Protein AF-A0A437LJV9-F1 (afdb_monomer_lite)

Foldseek 3Di:
DFQAQDFDPPDDPCHRVNHQDAQLLFVLQSLCCRQVVDHDPDPVLSCQFAVPSQVLLLVQQVQWDWAFDDPDDFQFADARWKKFWADPSGGPHIWGRNHRFKIKTACCDFQFQDHDDHSGIDMDTRRRGADPHGQWTTRPNDTTGMTIGDSVSSSVSSVVNTDDDDD

Radius of gyration: 14.83 Å; chains: 1; bounding box: 34×28×41 Å

Secondary structure (DSSP, 8-state):
-----PPPTT---SSBTTB---HHHHHHHHHHHHHHSS--SSHHHHHHH-S-HHHHHHHHGGGSEEP---SSS---PPTTPEEEEEETTEEEEEEEESSSSEEEEE--TTSBSS---TTSEEEEEGGGB-EEETTEEESSS-EEEEEEE-HHHHHHHHHHHS-----

pLDDT: mean 82.9, std 14.93, range [39.06, 97.81]

Sequence (167 aa):
MTLTCAALPGAVGQRWNQIPTTCHMATCYRLYEAEFGTPLTTMNAYLDAFPNPTGVIASMIPHGQRLTRPGHGAAQLRPHSVLIFVRNEQALHSCIAINATTIGGYNQTGWFTSAGVDHGYSTHQTADIDWTGPHSVDGNGYAAELYQVDEMVARAAARASGQRVPT

Structure (mmCIF, N/CA/C/O backbone):
data_AF-A0A437LJV9-F1
#
_entry.id   AF-A0A437LJV9-F1
#
loop_
_atom_site.group_PDB
_atom_site.id
_atom_site.type_symbol
_atom_site.label_atom_id
_atom_site.label_alt_id
_atom_site.label_comp_id
_atom_site.label_asym_id
_atom_site.label_entity_id
_atom_site.label_seq_id
_atom_site.pdbx_PDB_ins_code
_atom_site.Cartn_x
_atom_site.Cartn_y
_atom_site.Cartn_z
_atom_site.occupancy
_atom_site.B_iso_or_equiv
_atom_site.auth_seq_id
_atom_site.auth_comp_id
_atom_site.auth_asym_id
_atom_site.auth_atom_id
_atom_site.pdbx_PDB_model_num
ATOM 1 N N . MET A 1 1 ? -2.283 -7.685 17.397 1.00 61.72 1 MET A N 1
ATOM 2 C CA . MET A 1 1 ? -3.044 -8.432 16.375 1.00 61.72 1 MET A CA 1
ATOM 3 C C . MET A 1 1 ? -2.266 -8.322 15.069 1.00 61.72 1 MET A C 1
ATOM 5 O O . MET A 1 1 ? -1.509 -7.369 14.938 1.00 61.72 1 MET A O 1
ATOM 9 N N . THR A 1 2 ? -2.351 -9.298 14.168 1.00 64.56 2 THR A N 1
ATOM 10 C CA . THR A 1 2 ? -1.679 -9.229 12.858 1.00 64.56 2 THR A CA 1
ATOM 11 C C . THR A 1 2 ? -2.484 -8.351 11.901 1.00 64.56 2 THR A C 1
ATOM 13 O O . THR A 1 2 ? -3.716 -8.396 11.954 1.00 64.56 2 THR A O 1
ATOM 16 N N . LEU A 1 3 ? -1.831 -7.575 11.030 1.00 61.78 3 LEU A N 1
ATOM 17 C CA . LEU A 1 3 ? -2.522 -6.845 9.959 1.00 61.78 3 LEU A CA 1
ATOM 18 C C . LEU A 1 3 ? -3.271 -7.825 9.053 1.00 61.78 3 LEU A C 1
ATOM 20 O O . LEU A 1 3 ? -2.678 -8.537 8.250 1.00 61.78 3 LEU A O 1
ATOM 24 N N . THR A 1 4 ? -4.597 -7.842 9.157 1.00 60.94 4 THR A N 1
ATOM 25 C CA . THR A 1 4 ? -5.443 -8.587 8.224 1.00 60.94 4 THR A CA 1
ATOM 26 C C . THR A 1 4 ? -5.969 -7.646 7.156 1.00 60.94 4 THR A C 1
ATOM 28 O O . THR A 1 4 ? -6.280 -6.483 7.410 1.00 60.94 4 THR A O 1
ATOM 31 N N . CYS A 1 5 ? -6.079 -8.158 5.937 1.00 60.66 5 CYS A N 1
ATOM 32 C CA . CYS A 1 5 ? -6.574 -7.392 4.807 1.00 60.66 5 CYS A CA 1
ATOM 33 C C . CYS A 1 5 ? -7.924 -7.942 4.346 1.00 60.66 5 CYS A C 1
ATOM 35 O O . CYS A 1 5 ? -8.099 -8.256 3.179 1.00 60.66 5 CYS A O 1
ATOM 37 N N . ALA A 1 6 ? -8.878 -8.121 5.260 1.00 61.34 6 ALA A N 1
ATOM 38 C CA . ALA A 1 6 ? -10.255 -8.395 4.857 1.00 61.34 6 ALA A CA 1
ATOM 39 C C . ALA A 1 6 ? -10.871 -7.148 4.187 1.00 61.34 6 ALA A C 1
ATOM 41 O O . ALA A 1 6 ? -10.328 -6.044 4.291 1.00 61.34 6 ALA A O 1
ATOM 42 N N . ALA A 1 7 ? -12.036 -7.275 3.553 1.00 61.41 7 ALA A N 1
ATOM 43 C CA . ALA A 1 7 ? -12.889 -6.102 3.374 1.00 61.41 7 ALA A CA 1
ATOM 44 C C . ALA A 1 7 ? -13.265 -5.573 4.771 1.00 61.41 7 ALA A C 1
ATOM 46 O O . ALA A 1 7 ? -13.514 -6.363 5.683 1.00 61.41 7 ALA A O 1
ATOM 47 N N . LEU A 1 8 ? -13.238 -4.259 4.985 1.00 60.25 8 LEU A N 1
ATOM 48 C CA . LEU A 1 8 ? -13.681 -3.681 6.256 1.00 60.25 8 LEU A CA 1
ATOM 49 C C . LEU A 1 8 ? -15.212 -3.932 6.386 1.00 60.25 8 LEU A C 1
ATOM 51 O O . LEU A 1 8 ? -15.975 -3.510 5.512 1.00 60.25 8 LEU A O 1
ATOM 55 N N . PRO A 1 9 ? -15.698 -4.696 7.394 1.00 42.72 9 PRO A N 1
ATOM 56 C CA . PRO A 1 9 ? -17.118 -5.031 7.510 1.00 42.72 9 PRO A CA 1
ATOM 57 C C . PRO A 1 9 ? -17.917 -3.794 7.897 1.00 42.72 9 PRO A C 1
ATOM 59 O O . PRO A 1 9 ? -17.643 -3.171 8.918 1.00 42.72 9 PRO A O 1
ATOM 62 N N . GLY A 1 10 ? -18.906 -3.432 7.081 1.00 47.50 10 GLY A N 1
ATOM 63 C CA . GLY A 1 10 ? -19.758 -2.285 7.368 1.00 47.50 10 GLY A CA 1
ATOM 64 C C . GLY A 1 10 ? -19.014 -0.952 7.445 1.00 47.50 10 GLY A C 1
ATOM 65 O O . GLY A 1 10 ? -19.565 -0.063 8.053 1.00 47.50 10 GLY A O 1
ATOM 66 N N . ALA A 1 11 ? -17.822 -0.807 6.859 1.00 41.44 11 ALA A N 1
ATOM 67 C CA . ALA A 1 11 ? -17.062 0.431 6.658 1.00 41.44 11 ALA A CA 1
ATOM 68 C C . ALA A 1 11 ? -16.276 0.178 5.376 1.00 41.44 11 ALA A C 1
ATOM 70 O O . ALA A 1 11 ? -15.498 -0.742 5.305 1.00 41.44 11 ALA A O 1
ATOM 71 N N . VAL A 1 12 ? -16.481 0.779 4.228 1.00 47.50 12 VAL A N 1
ATOM 72 C CA . VAL A 1 12 ? -16.595 2.168 3.849 1.00 47.50 12 VAL A CA 1
ATOM 73 C C . VAL A 1 12 ? -17.262 1.991 2.479 1.00 47.50 12 VAL A C 1
ATOM 75 O O . VAL A 1 12 ? -16.726 1.237 1.660 1.00 47.50 12 VAL A O 1
ATOM 78 N N . GLY A 1 13 ? -18.458 2.534 2.224 1.00 44.81 13 GLY A N 1
ATOM 79 C CA . GLY A 1 13 ? -19.014 2.457 0.864 1.00 44.81 13 GLY A CA 1
ATOM 80 C C . GLY A 1 13 ? -18.019 3.062 -0.140 1.00 44.81 13 GLY A C 1
ATOM 81 O O . GLY A 1 13 ? -17.051 3.703 0.280 1.00 44.81 13 GLY A O 1
ATOM 82 N N . GLN A 1 14 ? -18.278 2.977 -1.456 1.00 44.09 14 GLN A N 1
ATOM 83 C CA . GLN A 1 14 ? -17.569 3.823 -2.451 1.00 44.09 14 GLN A CA 1
ATOM 84 C C . GLN A 1 14 ? -17.427 5.279 -1.966 1.00 44.09 14 GLN A C 1
ATOM 86 O O . GLN A 1 14 ? -16.494 5.996 -2.316 1.00 44.09 14 GLN A O 1
ATOM 91 N N . ARG A 1 15 ? -18.367 5.685 -1.103 1.00 45.22 15 ARG A N 1
ATOM 92 C CA . ARG A 1 15 ? -18.265 6.793 -0.168 1.00 45.22 15 ARG A CA 1
ATOM 93 C C . ARG A 1 15 ? -18.668 6.335 1.236 1.00 45.22 15 ARG A C 1
ATOM 95 O O . ARG A 1 15 ? -19.632 5.583 1.381 1.00 45.22 15 ARG A O 1
ATOM 102 N N . TRP A 1 16 ? -18.027 6.857 2.276 1.00 41.53 16 TRP A N 1
ATOM 103 C CA . TRP A 1 16 ? -18.530 6.771 3.652 1.00 41.53 16 TRP A CA 1
ATOM 104 C C . TRP A 1 16 ? -18.666 8.177 4.203 1.00 41.53 16 TRP A C 1
ATOM 106 O O . TRP A 1 16 ? -17.699 8.930 4.246 1.00 41.53 16 TRP A O 1
ATOM 116 N N . ASN A 1 17 ? -19.902 8.552 4.532 1.00 39.09 17 ASN A N 1
ATOM 117 C CA . ASN A 1 17 ? -20.309 9.945 4.727 1.00 39.09 17 ASN A CA 1
ATOM 118 C C . ASN A 1 17 ? -20.046 10.849 3.499 1.00 39.09 17 ASN A C 1
ATOM 120 O O . ASN A 1 17 ? -19.580 11.971 3.636 1.00 39.09 17 ASN A O 1
ATOM 124 N N . GLN A 1 18 ? -20.311 10.351 2.282 1.00 39.06 18 GLN A N 1
ATOM 125 C CA . GLN A 1 18 ? -20.070 11.062 1.008 1.00 39.06 18 GLN A CA 1
ATOM 126 C C . GLN A 1 18 ? -18.591 11.368 0.677 1.00 39.06 18 GLN A C 1
ATOM 128 O O . GLN A 1 18 ? -18.324 11.946 -0.375 1.00 39.06 18 GLN A O 1
ATOM 133 N N . ILE A 1 19 ? -17.635 10.917 1.498 1.00 42.22 19 ILE A N 1
ATOM 134 C CA . ILE A 1 19 ? -16.196 11.094 1.271 1.00 42.22 19 ILE A CA 1
ATOM 135 C C . ILE A 1 19 ? -15.616 9.791 0.689 1.00 42.22 19 ILE A C 1
ATOM 137 O O . ILE A 1 19 ? -15.833 8.723 1.274 1.00 42.22 19 ILE A O 1
ATOM 141 N N . PRO A 1 20 ? -14.912 9.835 -0.459 1.00 54.22 20 PRO A N 1
ATOM 142 C CA . PRO A 1 20 ? -14.211 8.674 -1.000 1.00 54.22 20 PRO A CA 1
ATOM 143 C C . PRO A 1 20 ? -13.126 8.193 -0.033 1.00 54.22 20 PRO A C 1
ATOM 145 O O . PRO A 1 20 ? -12.326 8.991 0.459 1.00 54.22 20 PRO A O 1
ATOM 148 N N . THR A 1 21 ? -13.068 6.890 0.237 1.00 60.03 21 THR A N 1
ATOM 149 C CA . THR A 1 21 ? -12.011 6.341 1.099 1.00 60.03 21 THR A CA 1
ATOM 150 C C . THR A 1 21 ? -10.703 6.345 0.341 1.00 60.03 21 THR A C 1
ATOM 152 O O . THR A 1 21 ? -10.541 5.617 -0.640 1.00 60.03 21 THR A O 1
ATOM 155 N N . THR A 1 22 ? -9.759 7.159 0.795 1.00 76.25 22 THR A N 1
ATOM 156 C CA . THR A 1 22 ? -8.420 7.177 0.216 1.00 76.25 22 THR A CA 1
ATOM 157 C C . THR A 1 22 ? -7.629 5.955 0.687 1.00 76.25 22 THR A C 1
ATOM 159 O O . THR A 1 22 ? -7.814 5.440 1.794 1.00 76.25 22 THR A O 1
ATOM 162 N N . CYS A 1 23 ? -6.730 5.474 -0.165 1.00 88.06 23 CYS A N 1
ATOM 163 C CA . CYS A 1 23 ? -5.872 4.318 0.093 1.00 88.06 23 CYS A CA 1
ATOM 164 C C . CYS A 1 23 ? -5.051 4.444 1.392 1.00 88.06 23 CYS A C 1
ATOM 166 O O . CYS A 1 23 ? -4.952 3.487 2.166 1.00 88.06 23 CYS A O 1
ATOM 168 N N . HIS A 1 24 ? -4.543 5.643 1.689 1.00 89.12 24 HIS A N 1
ATOM 169 C CA . HIS A 1 24 ? -3.808 5.938 2.921 1.00 89.12 24 HIS A CA 1
ATOM 170 C C . HIS A 1 24 ? -4.677 5.820 4.167 1.00 89.12 24 HIS A C 1
ATOM 172 O O . HIS A 1 24 ? -4.243 5.234 5.159 1.00 89.12 24 HIS A O 1
ATOM 178 N N . MET A 1 25 ? -5.917 6.310 4.105 1.00 85.62 25 MET A N 1
ATOM 179 C CA . MET A 1 25 ? -6.843 6.219 5.229 1.00 85.62 25 MET A CA 1
ATOM 180 C C . MET A 1 25 ? -7.185 4.761 5.546 1.00 85.62 25 MET A C 1
ATOM 182 O O . MET A 1 25 ? -7.030 4.322 6.684 1.00 85.62 25 MET A O 1
ATOM 186 N N . ALA A 1 26 ? -7.533 3.976 4.521 1.00 85.38 26 ALA A N 1
ATOM 187 C CA . ALA A 1 26 ? -7.796 2.546 4.679 1.00 85.38 26 ALA A CA 1
ATOM 188 C C . ALA A 1 26 ? -6.584 1.786 5.252 1.00 85.38 26 ALA A C 1
ATOM 190 O O . ALA A 1 26 ? -6.743 0.885 6.075 1.00 85.38 26 ALA A O 1
ATOM 191 N N . THR A 1 27 ? -5.368 2.168 4.852 1.00 90.50 27 THR A N 1
ATOM 192 C CA . THR A 1 27 ? -4.129 1.587 5.390 1.00 90.50 27 THR A CA 1
ATOM 193 C C . THR A 1 27 ? -3.952 1.935 6.874 1.00 90.50 27 THR A C 1
ATOM 195 O O . THR A 1 27 ? -3.687 1.047 7.684 1.00 90.50 27 THR A O 1
ATOM 198 N N . CYS A 1 28 ? -4.166 3.198 7.261 1.00 89.19 28 CYS A N 1
ATOM 199 C CA . CYS A 1 28 ? -4.070 3.643 8.657 1.00 89.19 28 CYS A CA 1
ATOM 200 C C . CYS A 1 28 ? -5.082 2.937 9.572 1.00 89.19 28 CYS A C 1
ATOM 202 O O . CYS A 1 28 ? -4.750 2.621 10.712 1.00 89.19 28 CYS A O 1
ATOM 204 N N . TYR A 1 29 ? -6.281 2.611 9.078 1.00 85.31 29 TYR A N 1
ATOM 205 C CA . TYR A 1 29 ? -7.290 1.877 9.861 1.00 85.31 29 TYR A CA 1
ATOM 206 C C . TYR A 1 29 ? -6.806 0.497 10.244 1.00 85.31 29 TYR A C 1
ATOM 208 O O . TYR A 1 29 ? -6.881 0.098 11.403 1.00 85.31 29 TYR A O 1
ATOM 216 N N . ARG A 1 30 ? -6.257 -0.223 9.267 1.00 85.38 30 ARG A N 1
ATOM 217 C CA . ARG A 1 30 ? -5.705 -1.553 9.503 1.00 85.38 30 ARG A CA 1
ATOM 218 C C . ARG A 1 30 ? -4.547 -1.499 10.486 1.00 85.38 30 ARG A C 1
ATOM 220 O O . ARG A 1 30 ? -4.482 -2.340 11.378 1.00 85.38 30 ARG A O 1
ATOM 227 N N . LEU A 1 31 ? -3.690 -0.484 10.376 1.00 89.25 31 LEU A N 1
ATOM 228 C CA . LEU A 1 31 ? -2.612 -0.256 11.337 1.00 89.25 31 LEU A CA 1
ATOM 229 C C . LEU A 1 31 ? -3.147 -0.001 12.746 1.00 89.25 31 LEU A C 1
ATOM 231 O O . LEU A 1 31 ? -2.632 -0.596 13.688 1.00 89.25 31 LEU A O 1
ATOM 235 N N . TYR A 1 32 ? -4.204 0.799 12.893 1.00 86.62 32 TYR A N 1
ATOM 236 C CA . TYR A 1 32 ? -4.862 1.026 14.179 1.00 86.62 32 TYR A CA 1
ATOM 237 C C . TYR A 1 32 ? -5.433 -0.260 14.776 1.00 86.62 32 TYR A C 1
ATOM 239 O O . TYR A 1 32 ? -5.137 -0.594 15.918 1.00 86.62 32 TYR A O 1
ATOM 247 N N . GLU A 1 33 ? -6.229 -1.003 14.008 1.00 84.75 33 GLU A N 1
ATOM 248 C CA . GLU A 1 33 ? -6.858 -2.246 14.464 1.00 84.75 33 GLU A CA 1
ATOM 249 C C . GLU A 1 33 ? -5.809 -3.290 14.867 1.00 84.75 33 GLU A C 1
ATOM 251 O O . GLU A 1 33 ? -5.925 -3.921 15.919 1.00 84.75 33 GLU A O 1
ATOM 256 N N . ALA A 1 34 ? -4.744 -3.436 14.071 1.00 85.12 34 ALA A N 1
ATOM 257 C CA . ALA A 1 34 ? -3.640 -4.343 14.375 1.00 85.12 34 ALA A CA 1
ATOM 258 C C . ALA A 1 34 ? -2.899 -3.947 15.664 1.00 85.12 34 ALA A C 1
ATOM 260 O O . ALA A 1 34 ? -2.496 -4.813 16.456 1.00 85.12 34 ALA A O 1
ATOM 261 N N . GLU A 1 35 ? -2.738 -2.638 15.868 1.00 85.06 35 GLU A N 1
ATOM 262 C CA . GLU A 1 35 ? -2.003 -2.048 16.976 1.00 85.06 35 GLU A CA 1
ATOM 263 C C . GLU A 1 35 ? -2.771 -2.072 18.297 1.00 85.06 35 GLU A C 1
ATOM 265 O O . GLU A 1 35 ? -2.238 -2.530 19.307 1.00 85.06 35 GLU A O 1
ATOM 270 N N . PHE A 1 36 ? -4.023 -1.624 18.285 1.00 81.56 36 PHE A N 1
ATOM 271 C CA . PHE A 1 36 ? -4.828 -1.427 19.488 1.00 81.56 36 PHE A CA 1
ATOM 272 C C . PHE A 1 36 ? -5.823 -2.561 19.749 1.00 81.56 36 PHE A C 1
ATOM 274 O O . PHE A 1 36 ? -6.389 -2.623 20.837 1.00 81.56 36 PHE A O 1
ATOM 281 N N . GLY A 1 37 ? -6.027 -3.471 18.791 1.00 78.75 37 GLY A N 1
ATOM 282 C CA . GLY A 1 37 ? -6.876 -4.656 18.950 1.00 78.75 37 GLY A CA 1
ATOM 283 C C . GLY A 1 37 ? -8.379 -4.372 19.018 1.00 78.75 37 GLY A C 1
ATOM 284 O O . GLY A 1 37 ? -9.155 -5.312 19.176 1.00 78.75 37 GLY A O 1
ATOM 285 N N . THR A 1 38 ? -8.789 -3.110 18.874 1.00 73.62 38 THR A N 1
ATOM 286 C CA . THR A 1 38 ? -10.190 -2.686 18.912 1.00 73.62 38 THR A CA 1
ATOM 287 C C . THR A 1 38 ? -10.498 -1.853 17.671 1.00 73.62 38 THR A C 1
ATOM 289 O O . THR A 1 38 ? -9.887 -0.794 17.500 1.00 73.62 38 THR A O 1
ATOM 292 N N . PRO A 1 39 ? -11.434 -2.287 16.809 1.00 75.69 39 PRO A N 1
ATOM 293 C CA . PRO A 1 39 ? -11.899 -1.457 15.709 1.00 75.69 39 PRO A CA 1
ATOM 294 C C . PRO A 1 39 ? -12.653 -0.244 16.247 1.00 75.69 39 PRO A C 1
ATOM 296 O O . PRO A 1 39 ? -13.475 -0.363 17.159 1.00 75.69 39 PRO A O 1
ATOM 299 N N . LEU A 1 40 ? -12.390 0.929 15.672 1.00 71.88 40 LEU A N 1
ATOM 300 C CA . LEU A 1 40 ? -13.223 2.098 15.927 1.00 71.88 40 LEU A CA 1
ATOM 301 C C . LEU A 1 40 ? -14.526 1.959 15.143 1.00 71.88 40 LEU A C 1
ATOM 303 O O . LEU A 1 40 ? -14.561 1.474 14.014 1.00 71.88 40 LEU A O 1
ATOM 307 N N . THR A 1 41 ? -15.620 2.389 15.758 1.00 70.31 41 THR A N 1
ATOM 308 C CA . THR A 1 41 ? -16.971 2.181 15.226 1.00 70.31 41 THR A CA 1
ATOM 309 C C . THR A 1 41 ? -17.403 3.266 14.240 1.00 70.31 41 THR A C 1
ATOM 311 O O . THR A 1 41 ? -18.436 3.122 13.588 1.00 70.31 41 THR A O 1
ATOM 314 N N . THR A 1 42 ? -16.633 4.356 14.103 1.00 69.56 42 THR A N 1
ATOM 315 C CA . THR A 1 42 ? -16.951 5.474 13.201 1.00 69.56 42 THR A CA 1
ATOM 316 C C . THR A 1 42 ? -15.717 6.011 12.467 1.00 69.56 42 THR A C 1
ATOM 318 O O . THR A 1 42 ? -14.601 5.982 12.980 1.00 69.56 42 THR A O 1
ATOM 321 N N . MET A 1 43 ? -15.933 6.563 11.267 1.00 69.31 43 MET A N 1
ATOM 322 C CA . MET A 1 43 ? -14.908 7.273 10.477 1.00 69.31 43 MET A CA 1
ATOM 323 C C . MET A 1 43 ? -14.363 8.495 11.214 1.00 69.31 43 MET A C 1
ATOM 325 O O . MET A 1 43 ? -13.168 8.740 11.135 1.00 69.31 43 MET A O 1
ATOM 329 N N . ASN A 1 44 ? -15.206 9.231 11.948 1.00 72.38 44 ASN A N 1
ATOM 330 C CA . ASN A 1 44 ? -14.747 10.379 12.731 1.00 72.38 44 ASN A CA 1
ATOM 331 C C . ASN A 1 44 ? -13.762 9.938 13.808 1.00 72.38 44 ASN A C 1
ATOM 333 O O . ASN A 1 44 ? -12.693 10.512 13.888 1.00 72.38 44 ASN A O 1
ATOM 337 N N . ALA A 1 45 ? -14.042 8.846 14.523 1.00 78.19 45 ALA A N 1
ATOM 338 C CA . ALA A 1 45 ? -13.091 8.314 15.495 1.00 78.19 45 ALA A CA 1
ATOM 339 C C . ALA A 1 45 ? -11.753 7.932 14.836 1.00 78.19 45 ALA A C 1
ATOM 341 O O . ALA A 1 45 ? -10.689 8.180 15.395 1.00 78.19 45 ALA A O 1
ATOM 342 N N . TYR A 1 46 ? -11.777 7.379 13.622 1.00 77.44 46 TYR A N 1
ATOM 343 C CA . TYR A 1 46 ? -10.538 7.118 12.899 1.00 77.44 46 TYR A CA 1
ATOM 344 C C . TYR A 1 46 ? -9.847 8.377 12.341 1.00 77.44 46 TYR A C 1
ATOM 346 O O . TYR A 1 46 ? -8.621 8.396 12.266 1.00 77.44 46 TYR A O 1
ATOM 354 N N . LEU A 1 47 ? -10.591 9.409 11.937 1.00 76.81 47 LEU A N 1
ATOM 355 C CA . LEU A 1 47 ? -10.049 10.722 11.559 1.00 76.81 47 LEU A CA 1
ATOM 356 C C . LEU A 1 47 ? -9.445 11.439 12.767 1.00 76.81 47 LEU A C 1
ATOM 358 O O . LEU A 1 47 ? -8.407 12.073 12.632 1.00 76.81 47 LEU A O 1
ATOM 362 N N . ASP A 1 48 ? -10.044 11.291 13.944 1.00 80.25 48 ASP A N 1
ATOM 363 C CA . ASP A 1 48 ? -9.514 11.810 15.201 1.00 80.25 48 ASP A CA 1
ATOM 364 C C . ASP A 1 48 ? -8.226 11.064 15.581 1.00 80.25 48 ASP A C 1
ATOM 366 O O . ASP A 1 48 ? -7.247 11.676 16.007 1.00 80.25 48 ASP A O 1
ATOM 370 N N . ALA A 1 49 ? -8.188 9.745 15.355 1.00 81.75 49 ALA A N 1
ATOM 371 C CA . ALA A 1 49 ? -6.980 8.948 15.531 1.00 81.75 49 ALA A CA 1
ATOM 372 C C . ALA A 1 49 ? -5.883 9.330 14.522 1.00 81.75 49 ALA A C 1
ATOM 374 O O . ALA A 1 49 ? -4.723 9.422 14.912 1.00 81.75 49 ALA A O 1
ATOM 375 N N . PHE A 1 50 ? -6.230 9.570 13.250 1.00 83.06 50 PHE A N 1
ATOM 376 C CA . PHE A 1 50 ? -5.302 9.935 12.172 1.00 83.06 50 PHE A CA 1
ATOM 377 C C . PHE A 1 50 ? -5.805 11.142 11.373 1.00 83.06 50 PHE A C 1
ATOM 379 O O . PHE A 1 50 ? -6.311 10.983 10.258 1.00 83.06 50 PHE A O 1
ATOM 386 N N . PRO A 1 51 ? -5.595 12.369 11.876 1.00 79.00 51 PRO A N 1
ATOM 387 C CA . PRO A 1 51 ? -6.031 13.577 11.176 1.00 79.00 51 PRO A CA 1
ATOM 388 C C . PRO A 1 51 ? -5.223 13.839 9.898 1.00 79.00 51 PRO A C 1
ATOM 390 O O . PRO A 1 51 ? -5.663 14.582 9.023 1.00 79.00 51 PRO A O 1
ATOM 393 N N . ASN A 1 52 ? -4.043 13.218 9.765 1.00 84.00 52 ASN A N 1
ATOM 394 C CA . ASN A 1 52 ? -3.194 13.307 8.579 1.00 84.00 52 ASN A CA 1
ATOM 395 C C . ASN A 1 52 ? -2.696 11.918 8.118 1.00 84.00 52 ASN A C 1
ATOM 397 O O . ASN A 1 52 ? -1.523 11.587 8.321 1.00 84.00 52 ASN A O 1
ATOM 401 N N . PRO A 1 53 ? -3.549 11.100 7.471 1.00 85.62 53 PRO A N 1
ATOM 402 C CA . PRO A 1 53 ? -3.169 9.766 6.999 1.00 85.62 53 PRO A CA 1
ATOM 403 C C . PRO A 1 53 ? -2.015 9.802 5.992 1.00 85.62 53 PRO A C 1
ATOM 405 O O . PRO A 1 53 ? -1.134 8.949 6.024 1.00 85.62 53 PRO A O 1
ATOM 408 N N . THR A 1 54 ? -1.974 10.815 5.122 1.00 87.56 54 THR A N 1
ATOM 409 C CA . THR A 1 54 ? -0.885 10.991 4.152 1.00 87.56 54 THR A CA 1
ATOM 410 C C . THR A 1 54 ? 0.452 11.218 4.849 1.00 87.56 54 THR A C 1
ATOM 412 O O . THR A 1 54 ? 1.439 10.588 4.485 1.00 87.56 54 THR A O 1
ATOM 415 N N . GLY A 1 55 ? 0.493 12.066 5.882 1.00 86.69 55 GLY A N 1
ATOM 416 C CA . GLY A 1 55 ? 1.701 12.288 6.681 1.00 86.69 55 GLY A CA 1
ATOM 417 C C . GLY A 1 55 ? 2.168 11.028 7.411 1.00 86.69 55 GLY A C 1
ATOM 418 O O . GLY A 1 55 ? 3.365 10.756 7.450 1.00 86.69 55 GLY A O 1
ATOM 419 N N . VAL A 1 56 ? 1.229 10.221 7.916 1.00 90.38 56 VAL A N 1
ATOM 420 C CA . VAL A 1 56 ? 1.527 8.931 8.559 1.00 90.38 56 VAL A CA 1
ATOM 421 C C . VAL A 1 56 ? 2.198 7.988 7.558 1.00 90.38 56 VAL A C 1
ATOM 423 O O . VAL A 1 56 ? 3.293 7.498 7.826 1.00 90.38 56 VAL A O 1
ATOM 426 N N . ILE A 1 57 ? 1.605 7.784 6.377 1.00 92.88 57 ILE A N 1
ATOM 427 C CA . ILE A 1 57 ? 2.192 6.932 5.330 1.00 92.88 57 ILE A CA 1
ATOM 428 C C . ILE A 1 57 ? 3.539 7.489 4.846 1.00 92.88 57 ILE A C 1
ATOM 430 O O . ILE A 1 57 ? 4.505 6.738 4.733 1.00 92.88 57 ILE A O 1
ATOM 434 N N . ALA A 1 58 ? 3.648 8.801 4.621 1.00 92.19 58 ALA A N 1
ATOM 435 C CA . ALA A 1 58 ? 4.895 9.430 4.190 1.00 92.19 58 ALA A CA 1
ATOM 436 C C . ALA A 1 58 ? 6.032 9.231 5.207 1.00 92.19 58 ALA A C 1
ATOM 438 O O . ALA A 1 58 ? 7.163 8.949 4.814 1.00 92.19 58 ALA A O 1
ATOM 439 N N . SER A 1 59 ? 5.735 9.285 6.512 1.00 92.38 59 SER A N 1
ATOM 440 C CA . SER A 1 59 ? 6.733 9.051 7.565 1.00 92.38 59 SER A CA 1
ATOM 441 C C . SER A 1 59 ? 7.317 7.633 7.565 1.00 92.38 59 SER A C 1
ATOM 443 O O . SER A 1 59 ? 8.386 7.412 8.126 1.00 92.38 59 SER A O 1
ATOM 445 N N . MET A 1 60 ? 6.656 6.669 6.913 1.00 94.75 60 MET A N 1
ATOM 446 C CA . MET A 1 60 ? 7.141 5.292 6.799 1.00 94.75 60 MET A CA 1
ATOM 447 C C . MET A 1 60 ? 8.157 5.104 5.665 1.00 94.75 60 MET A C 1
ATOM 449 O O . MET A 1 60 ? 8.933 4.150 5.713 1.00 94.75 60 MET A O 1
ATOM 453 N N . ILE A 1 61 ? 8.171 5.987 4.656 1.00 95.19 61 ILE A N 1
ATOM 454 C CA . ILE A 1 61 ? 9.012 5.846 3.453 1.00 95.19 61 ILE A CA 1
ATOM 455 C C . ILE A 1 61 ? 10.502 5.674 3.801 1.00 95.19 61 ILE A C 1
ATOM 457 O O . ILE A 1 61 ? 11.098 4.721 3.292 1.00 95.19 61 ILE A O 1
ATOM 461 N N . PRO A 1 62 ? 11.113 6.482 4.698 1.00 94.88 62 PRO A N 1
ATOM 462 C CA . PRO A 1 62 ? 12.530 6.332 5.052 1.00 94.88 62 PRO A CA 1
ATOM 463 C C . PRO A 1 62 ? 12.880 4.987 5.704 1.00 94.88 62 PRO A C 1
ATOM 465 O O . PRO A 1 62 ? 14.048 4.611 5.757 1.00 94.88 62 PRO A O 1
ATOM 468 N N . HIS A 1 63 ? 11.880 4.261 6.209 1.00 95.12 63 HIS A N 1
ATOM 469 C CA . HIS A 1 63 ? 12.040 2.956 6.846 1.00 95.12 63 HIS A CA 1
ATOM 470 C C . HIS A 1 63 ? 11.657 1.787 5.924 1.00 95.12 63 HIS A C 1
ATOM 472 O O . HIS A 1 63 ? 11.736 0.623 6.325 1.00 95.12 63 HIS A O 1
ATOM 478 N N . GLY A 1 64 ? 11.210 2.084 4.702 1.00 95.75 64 GLY A N 1
ATOM 479 C CA . GLY A 1 64 ? 10.826 1.095 3.710 1.00 95.75 64 GLY A CA 1
ATOM 480 C C . GLY A 1 64 ? 12.017 0.553 2.929 1.00 95.75 64 GLY A C 1
ATOM 481 O O . GLY A 1 64 ? 12.986 1.250 2.636 1.00 95.75 64 GLY A O 1
ATOM 482 N N . GLN A 1 65 ? 11.907 -0.702 2.513 1.00 96.69 65 GLN A N 1
ATOM 483 C CA . GLN A 1 65 ? 12.795 -1.283 1.518 1.00 96.69 65 GLN A CA 1
ATOM 484 C C . GLN A 1 65 ? 12.237 -0.993 0.124 1.00 96.69 65 GLN A C 1
ATOM 486 O O . GLN A 1 65 ? 11.139 -1.450 -0.198 1.00 96.69 65 GLN A O 1
ATOM 491 N N . ARG A 1 66 ? 12.997 -0.285 -0.721 1.00 96.88 66 ARG A N 1
ATOM 492 C CA . ARG A 1 66 ? 12.643 -0.135 -2.138 1.00 96.88 66 ARG A CA 1
ATOM 493 C C . ARG A 1 66 ? 12.670 -1.502 -2.820 1.00 96.88 66 ARG A C 1
ATOM 495 O O . ARG A 1 66 ? 13.667 -2.224 -2.747 1.00 96.88 66 ARG A O 1
ATOM 502 N N . LEU A 1 67 ? 11.575 -1.857 -3.477 1.00 96.31 67 LEU A N 1
ATOM 503 C CA . LEU A 1 67 ? 11.445 -3.101 -4.215 1.00 96.31 67 LEU A CA 1
ATOM 504 C C . LEU A 1 67 ? 12.081 -2.989 -5.599 1.00 96.31 67 LEU A C 1
ATOM 506 O O . LEU A 1 67 ? 12.229 -1.917 -6.185 1.00 96.31 67 LEU A O 1
ATOM 510 N N . THR A 1 68 ? 12.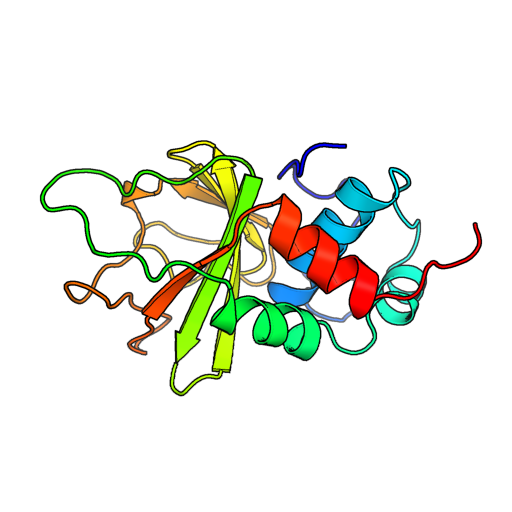488 -4.144 -6.108 1.00 95.19 68 THR A N 1
ATOM 511 C CA . THR A 1 68 ? 13.045 -4.299 -7.450 1.00 95.19 68 THR A CA 1
ATOM 512 C C . THR A 1 68 ? 12.163 -5.269 -8.208 1.00 95.19 68 THR A C 1
ATOM 514 O O . THR A 1 68 ? 11.728 -6.272 -7.635 1.00 95.19 68 THR A O 1
ATOM 517 N N . ARG A 1 69 ? 11.914 -4.983 -9.486 1.00 94.56 69 ARG A N 1
ATOM 518 C CA . ARG A 1 69 ? 11.209 -5.885 -10.387 1.00 94.56 69 ARG A CA 1
ATOM 519 C C . ARG A 1 69 ? 11.878 -7.264 -10.328 1.00 94.56 69 ARG A C 1
ATOM 521 O O . ARG A 1 69 ? 13.095 -7.349 -10.515 1.00 94.56 69 ARG A O 1
ATOM 528 N N . PRO A 1 70 ? 11.123 -8.344 -10.084 1.00 92.19 70 PRO A N 1
ATOM 529 C CA . PRO A 1 70 ? 11.691 -9.682 -10.111 1.00 92.19 70 PRO A CA 1
ATOM 530 C C . PRO A 1 70 ? 12.171 -10.012 -11.532 1.00 92.19 70 PRO A C 1
ATOM 532 O O . PRO A 1 70 ? 11.514 -9.664 -12.513 1.00 92.19 70 PRO A O 1
ATOM 535 N N . GLY A 1 71 ? 13.305 -10.710 -11.652 1.00 85.12 71 GLY A N 1
ATOM 536 C CA . GLY A 1 71 ? 13.816 -11.147 -12.958 1.00 85.12 71 GLY A CA 1
ATOM 537 C C . GLY A 1 71 ? 12.846 -12.082 -13.692 1.00 85.12 71 GLY A C 1
ATOM 538 O O . GLY A 1 71 ? 12.732 -12.019 -14.912 1.00 85.12 71 GLY A O 1
ATOM 539 N N . HIS A 1 72 ? 12.095 -12.893 -12.938 1.00 78.75 72 HIS A N 1
ATOM 540 C CA . HIS A 1 72 ? 11.008 -13.739 -13.427 1.00 78.75 72 HIS A CA 1
ATOM 541 C C . HIS A 1 72 ? 9.900 -13.850 -12.369 1.00 78.75 72 HIS A C 1
ATOM 543 O O . HIS A 1 72 ? 10.186 -13.894 -11.173 1.00 78.75 72 HIS A O 1
ATOM 549 N N . GLY A 1 73 ? 8.644 -13.963 -12.810 1.00 79.75 73 GLY A N 1
ATOM 550 C CA . GLY A 1 73 ? 7.504 -14.250 -11.936 1.00 79.75 73 GLY A CA 1
ATOM 551 C C . GLY A 1 73 ? 7.049 -13.066 -11.076 1.00 79.75 73 GLY A C 1
ATOM 552 O O . GLY A 1 73 ? 6.973 -11.934 -11.541 1.00 79.75 73 GLY A O 1
ATOM 553 N N . ALA A 1 74 ? 6.690 -13.364 -9.829 1.00 85.81 74 ALA A N 1
ATOM 554 C CA . ALA A 1 74 ? 6.021 -12.459 -8.902 1.00 85.81 74 ALA A CA 1
ATOM 555 C C . ALA A 1 74 ? 6.988 -11.843 -7.878 1.00 85.81 74 ALA A C 1
ATOM 557 O O . ALA A 1 74 ? 7.917 -12.511 -7.414 1.00 85.81 74 ALA A O 1
ATOM 558 N N . ALA A 1 75 ? 6.741 -10.593 -7.470 1.00 86.69 75 ALA A N 1
ATOM 559 C CA . ALA A 1 75 ? 7.453 -10.010 -6.335 1.00 86.69 75 ALA A CA 1
ATOM 560 C C . ALA A 1 75 ? 7.090 -10.783 -5.056 1.00 86.69 75 ALA A C 1
ATOM 562 O O . ALA A 1 75 ? 5.911 -11.021 -4.789 1.00 86.69 75 ALA A O 1
ATOM 563 N N . GLN A 1 76 ? 8.096 -11.186 -4.279 1.00 87.88 76 GLN A N 1
ATOM 564 C CA . GLN A 1 76 ? 7.893 -11.853 -2.994 1.00 87.88 76 GLN A CA 1
ATOM 565 C C . GLN A 1 76 ? 7.834 -10.802 -1.895 1.00 87.88 76 GLN A C 1
ATOM 567 O O . GLN A 1 76 ? 8.831 -10.142 -1.600 1.00 87.88 76 GLN A O 1
ATOM 572 N N . LEU A 1 77 ? 6.655 -10.642 -1.306 1.00 94.06 77 LEU A N 1
ATOM 573 C CA . LEU A 1 77 ? 6.428 -9.689 -0.230 1.00 94.06 77 LEU A CA 1
ATOM 574 C C . LEU A 1 77 ? 6.565 -10.367 1.131 1.00 94.06 77 LEU A C 1
ATOM 576 O O . LEU A 1 77 ? 6.360 -11.570 1.285 1.00 94.06 77 LEU A O 1
ATOM 580 N N . ARG A 1 78 ? 6.864 -9.576 2.160 1.00 94.88 78 ARG A N 1
ATOM 581 C CA . ARG A 1 78 ? 6.680 -10.028 3.546 1.00 94.88 78 ARG A CA 1
ATOM 582 C C . ARG A 1 78 ? 5.183 -9.928 3.846 1.00 94.88 78 ARG A C 1
ATOM 584 O O . ARG A 1 78 ? 4.625 -8.843 3.646 1.00 94.88 78 ARG A O 1
ATOM 591 N N . PRO A 1 79 ? 4.530 -11.007 4.306 1.00 93.62 79 PRO A N 1
ATOM 592 C CA . PRO A 1 79 ? 3.147 -10.938 4.754 1.00 93.62 79 PRO A CA 1
ATOM 593 C C . PRO A 1 79 ? 2.947 -9.788 5.737 1.00 93.62 79 PRO A C 1
ATOM 595 O O . PRO A 1 79 ? 3.834 -9.502 6.541 1.00 93.62 79 PRO A O 1
ATOM 598 N N . HIS A 1 80 ? 1.792 -9.138 5.647 1.00 92.44 80 HIS A N 1
ATOM 599 C CA . HIS A 1 80 ? 1.336 -8.069 6.536 1.00 92.44 80 HIS A CA 1
ATOM 600 C C . HIS A 1 80 ? 2.112 -6.750 6.425 1.00 92.44 80 HIS A C 1
ATOM 602 O O . HIS A 1 80 ? 1.806 -5.791 7.124 1.00 92.44 80 HIS A O 1
ATOM 608 N N . SER A 1 81 ? 3.084 -6.650 5.520 1.00 96.19 81 SER A N 1
ATOM 609 C CA . SER A 1 81 ? 3.794 -5.393 5.274 1.00 96.19 81 SER A CA 1
ATOM 610 C C . SER A 1 81 ? 2.919 -4.339 4.588 1.00 96.19 81 SER A C 1
ATOM 612 O O . SER A 1 81 ? 1.986 -4.662 3.849 1.00 96.19 81 SER A O 1
ATOM 614 N N . VAL A 1 82 ? 3.248 -3.065 4.809 1.00 97.19 82 VAL A N 1
ATOM 615 C CA . VAL A 1 82 ? 2.653 -1.941 4.075 1.00 97.19 82 VAL A CA 1
ATOM 616 C C . VAL A 1 82 ? 3.446 -1.710 2.796 1.00 97.19 82 VAL A C 1
ATOM 618 O O . VAL A 1 82 ? 4.674 -1.632 2.818 1.00 97.19 82 VAL A O 1
ATOM 621 N N . LEU A 1 83 ? 2.737 -1.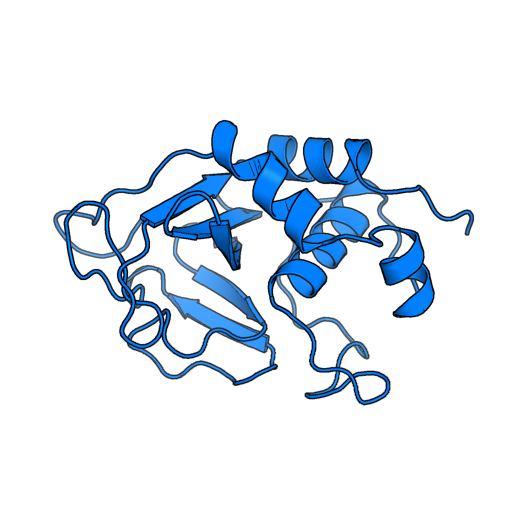577 1.683 1.00 97.44 83 LEU A N 1
ATOM 622 C CA . LEU A 1 83 ? 3.286 -1.147 0.408 1.00 97.44 83 LEU A CA 1
ATOM 623 C C . LEU A 1 83 ? 2.987 0.329 0.191 1.00 97.44 83 LEU A C 1
ATOM 625 O O . LEU A 1 83 ? 1.868 0.775 0.449 1.00 97.44 83 LEU A O 1
ATOM 629 N N . ILE A 1 84 ? 3.974 1.073 -0.302 1.00 97.06 84 ILE A N 1
ATOM 630 C CA . ILE A 1 84 ? 3.857 2.505 -0.581 1.00 97.06 84 ILE A CA 1
ATOM 631 C C . ILE A 1 84 ? 4.401 2.779 -1.977 1.00 97.06 84 ILE A C 1
ATOM 633 O O . ILE A 1 84 ? 5.544 2.444 -2.281 1.00 97.06 84 ILE A O 1
ATOM 637 N N . PHE A 1 85 ? 3.583 3.408 -2.811 1.00 95.62 85 PHE A N 1
ATOM 638 C CA . PHE A 1 85 ? 3.959 3.854 -4.146 1.00 95.62 85 PHE A CA 1
ATOM 639 C C . PHE A 1 85 ? 4.390 5.313 -4.045 1.00 95.62 85 PHE A C 1
ATOM 641 O O . PHE A 1 85 ? 3.611 6.154 -3.591 1.00 95.62 85 PHE A O 1
ATOM 648 N N . VAL A 1 86 ? 5.632 5.607 -4.415 1.00 95.44 86 VAL A N 1
ATOM 649 C CA . VAL A 1 86 ? 6.304 6.873 -4.116 1.00 95.44 86 VAL A CA 1
ATOM 650 C C . VAL A 1 86 ? 6.757 7.554 -5.398 1.00 95.44 86 VAL A C 1
ATOM 652 O O . VAL A 1 86 ? 7.367 6.931 -6.259 1.00 95.44 86 VAL A O 1
ATOM 655 N N . ARG A 1 87 ? 6.515 8.858 -5.520 1.00 92.94 87 ARG A N 1
ATOM 656 C CA . ARG A 1 87 ? 7.075 9.682 -6.597 1.00 92.94 87 ARG A CA 1
ATOM 657 C C . ARG A 1 87 ? 7.502 11.021 -6.030 1.00 92.94 87 ARG A C 1
ATOM 659 O O . ARG A 1 87 ? 6.707 11.668 -5.361 1.00 92.94 87 ARG A O 1
ATOM 666 N N . ASN A 1 88 ? 8.729 11.453 -6.324 1.00 90.00 88 ASN A N 1
ATOM 667 C CA . ASN A 1 88 ? 9.279 12.714 -5.812 1.00 90.00 88 ASN A CA 1
ATOM 668 C C . ASN A 1 88 ? 9.103 12.842 -4.287 1.00 90.00 88 ASN A C 1
ATOM 670 O O . ASN A 1 88 ? 8.612 13.858 -3.806 1.00 90.00 88 ASN A O 1
ATOM 674 N N . GLU A 1 89 ? 9.423 11.770 -3.551 1.00 87.12 89 GLU A N 1
ATOM 675 C CA . GLU A 1 89 ? 9.284 11.677 -2.085 1.00 87.12 89 GLU A CA 1
ATOM 676 C C . GLU A 1 89 ? 7.835 11.737 -1.556 1.00 87.12 89 GLU A C 1
ATOM 678 O O . GLU A 1 89 ? 7.609 11.697 -0.348 1.00 87.12 89 GLU A O 1
ATOM 683 N N . GLN A 1 90 ? 6.830 11.772 -2.436 1.00 90.38 90 GLN A N 1
ATOM 684 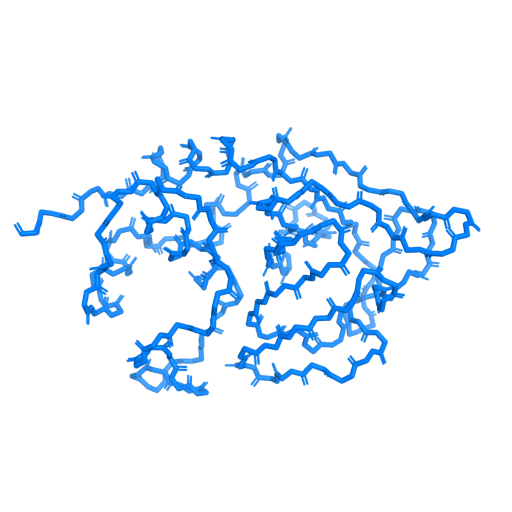C CA . GLN A 1 90 ? 5.417 11.781 -2.064 1.00 90.38 90 GLN A CA 1
ATOM 685 C C . GLN A 1 90 ? 4.815 10.381 -2.155 1.00 90.38 90 GLN A C 1
ATOM 687 O O . GLN A 1 90 ? 4.945 9.709 -3.179 1.00 90.38 90 GLN A O 1
ATOM 692 N N . ALA A 1 91 ? 4.106 9.962 -1.103 1.00 92.25 91 ALA A N 1
ATOM 693 C CA . ALA A 1 91 ? 3.255 8.779 -1.145 1.00 92.25 91 ALA A CA 1
ATOM 694 C C . ALA A 1 91 ? 2.043 9.059 -2.047 1.00 92.25 91 ALA A C 1
ATOM 696 O O . ALA A 1 91 ? 1.211 9.906 -1.732 1.00 92.25 91 ALA A O 1
ATOM 697 N N . LEU A 1 92 ? 1.963 8.362 -3.180 1.00 91.50 92 LEU A N 1
ATOM 698 C CA . LEU A 1 92 ? 0.844 8.446 -4.119 1.00 91.50 92 LEU A CA 1
ATOM 699 C C . LEU A 1 92 ? -0.236 7.405 -3.820 1.00 91.50 92 LEU A C 1
ATOM 701 O O . LEU A 1 92 ? -1.416 7.636 -4.074 1.00 91.50 92 LEU A O 1
ATOM 705 N N . HIS A 1 93 ? 0.170 6.243 -3.307 1.00 93.44 93 HIS A N 1
ATOM 706 C CA . HIS A 1 93 ? -0.738 5.151 -2.975 1.00 93.44 93 HIS A CA 1
ATOM 707 C C . HIS A 1 93 ? -0.175 4.269 -1.873 1.00 93.44 93 HIS A C 1
ATOM 709 O O . HIS A 1 93 ? 1.040 4.205 -1.676 1.00 93.44 93 HIS A O 1
ATOM 715 N N . SER A 1 94 ? -1.057 3.593 -1.142 1.00 94.25 94 SER A N 1
ATOM 716 C CA . SER A 1 94 ? -0.647 2.584 -0.173 1.00 94.25 94 SER A CA 1
ATOM 717 C C . SER A 1 94 ? -1.639 1.435 -0.073 1.00 94.25 94 SER A C 1
ATOM 719 O O . SER A 1 94 ? -2.847 1.599 -0.253 1.00 94.25 94 SER A O 1
ATOM 721 N N . CYS A 1 95 ? -1.117 0.258 0.237 1.00 94.44 95 CYS A N 1
ATOM 722 C CA . CYS A 1 95 ? -1.899 -0.952 0.450 1.00 94.44 95 CYS A CA 1
ATOM 723 C C . CYS A 1 95 ? -1.134 -1.932 1.343 1.00 94.44 95 CYS A C 1
ATOM 725 O O . CYS A 1 95 ? -0.071 -1.604 1.870 1.00 94.44 95 CYS A O 1
ATOM 727 N N . ILE A 1 96 ? -1.692 -3.121 1.564 1.00 94.62 96 ILE A N 1
ATOM 728 C CA . ILE A 1 96 ? -1.127 -4.122 2.471 1.00 94.62 96 ILE A CA 1
ATOM 729 C C . ILE A 1 96 ? -0.836 -5.401 1.693 1.00 94.62 96 ILE A C 1
ATOM 731 O O . ILE A 1 96 ? -1.682 -5.900 0.948 1.00 94.62 96 ILE A O 1
ATOM 735 N N . ALA A 1 97 ? 0.348 -5.967 1.907 1.00 95.00 97 ALA A N 1
ATOM 736 C CA . ALA A 1 97 ? 0.649 -7.335 1.520 1.00 95.00 97 ALA A CA 1
ATOM 737 C C . ALA A 1 97 ? -0.152 -8.282 2.424 1.00 95.00 97 ALA A C 1
ATOM 739 O O . ALA A 1 97 ? 0.143 -8.409 3.608 1.00 95.00 97 ALA A O 1
ATOM 740 N N . ILE A 1 98 ? -1.181 -8.946 1.901 1.00 91.69 98 ILE A N 1
ATOM 741 C CA . ILE A 1 98 ? -1.968 -9.923 2.674 1.00 91.69 98 ILE A CA 1
ATOM 742 C C . ILE A 1 98 ? -1.092 -11.129 3.011 1.00 91.69 98 ILE A C 1
ATOM 744 O O . ILE A 1 98 ? -1.102 -11.648 4.121 1.00 91.69 98 ILE A O 1
ATOM 748 N N . ASN A 1 99 ? -0.318 -11.569 2.025 1.00 92.00 99 ASN A N 1
ATOM 749 C CA . ASN A 1 99 ? 0.657 -12.640 2.130 1.00 92.00 99 ASN A CA 1
ATOM 750 C C . ASN A 1 99 ? 1.799 -12.359 1.135 1.00 92.00 99 ASN A C 1
ATOM 752 O O . ASN A 1 99 ? 1.911 -11.249 0.613 1.00 92.00 99 ASN A O 1
ATOM 756 N N . ALA A 1 100 ? 2.654 -13.347 0.871 1.00 93.00 100 ALA A N 1
ATOM 757 C CA . ALA A 1 100 ? 3.812 -13.164 0.001 1.00 93.00 100 ALA A CA 1
ATOM 758 C C . ALA A 1 100 ? 3.475 -12.859 -1.469 1.00 93.00 100 ALA A C 1
ATOM 760 O O . ALA A 1 100 ? 4.298 -12.265 -2.164 1.00 93.00 100 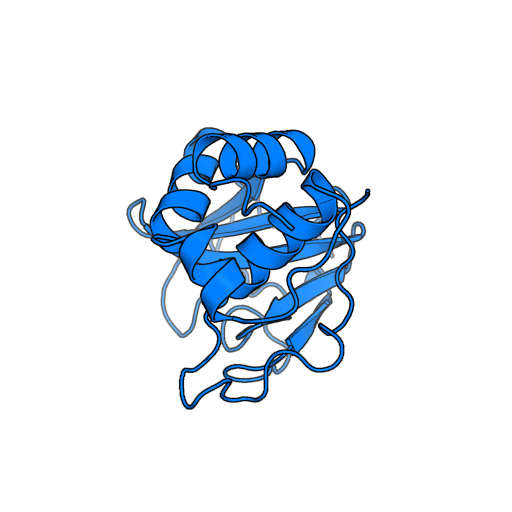ALA A O 1
ATOM 761 N N . THR A 1 101 ? 2.285 -13.243 -1.939 1.00 93.69 101 THR A N 1
ATOM 762 C CA . THR A 1 101 ? 1.879 -13.140 -3.348 1.00 93.69 101 THR A CA 1
ATOM 763 C C . THR A 1 101 ? 0.573 -12.387 -3.562 1.00 93.69 101 THR A C 1
ATOM 765 O O . THR A 1 101 ? 0.173 -12.185 -4.701 1.00 93.69 101 THR A O 1
ATOM 768 N N . THR A 1 102 ? -0.108 -11.953 -2.504 1.00 93.94 102 THR A N 1
ATOM 769 C CA . THR A 1 102 ? -1.395 -11.257 -2.590 1.00 93.94 102 THR A CA 1
ATOM 770 C C . THR A 1 102 ? -1.325 -9.910 -1.893 1.00 93.94 102 THR A C 1
ATOM 772 O O . THR A 1 102 ? -0.895 -9.805 -0.744 1.00 93.94 102 THR A O 1
ATOM 775 N N . ILE A 1 103 ? -1.809 -8.890 -2.588 1.00 94.81 103 ILE A N 1
ATOM 776 C CA . ILE A 1 103 ? -1.943 -7.512 -2.129 1.00 94.81 103 ILE A CA 1
ATOM 777 C C . ILE A 1 103 ? -3.429 -7.215 -1.974 1.00 94.81 103 ILE A C 1
ATOM 779 O O . ILE A 1 103 ? -4.239 -7.657 -2.786 1.00 94.81 103 ILE A O 1
ATOM 783 N N . GLY A 1 104 ? -3.793 -6.461 -0.945 1.00 92.00 104 GLY A N 1
ATOM 784 C CA . GLY A 1 104 ? -5.146 -5.951 -0.786 1.00 92.00 104 GLY A CA 1
ATOM 785 C C . GLY A 1 104 ? -5.147 -4.512 -0.308 1.00 92.00 104 GLY A C 1
ATOM 786 O O . GLY A 1 104 ? -4.264 -4.072 0.433 1.00 92.00 104 GLY A O 1
ATOM 787 N N . GLY A 1 105 ? -6.163 -3.776 -0.728 1.00 89.50 105 GLY A N 1
ATOM 788 C CA . GLY A 1 105 ? -6.343 -2.391 -0.334 1.00 89.50 105 GLY A CA 1
ATOM 789 C C . GLY A 1 105 ? -7.495 -1.739 -1.078 1.00 89.50 105 GLY A C 1
ATOM 790 O O . GLY A 1 105 ? -8.227 -2.384 -1.825 1.00 89.50 105 GLY A O 1
ATOM 791 N N . TYR A 1 106 ? -7.651 -0.437 -0.861 1.00 87.50 106 TYR A N 1
ATOM 792 C CA . TYR A 1 106 ? -8.676 0.375 -1.514 1.00 87.50 106 TYR A CA 1
ATOM 793 C C . TYR A 1 106 ? -8.071 1.175 -2.662 1.00 87.50 106 TYR A C 1
ATOM 795 O O . TYR A 1 106 ? -6.884 1.482 -2.601 1.00 87.50 106 TYR A O 1
ATOM 803 N N . ASN A 1 107 ? -8.870 1.531 -3.669 1.00 82.44 107 ASN A N 1
ATOM 804 C CA . ASN A 1 107 ? -8.462 2.391 -4.785 1.00 82.44 107 ASN A CA 1
ATOM 805 C C . ASN A 1 107 ? -7.253 1.854 -5.573 1.00 82.44 107 ASN A C 1
ATOM 807 O O . ASN A 1 107 ? -6.277 2.561 -5.811 1.00 82.44 107 ASN A O 1
ATOM 811 N N . GLN A 1 108 ? -7.280 0.568 -5.921 1.00 83.06 108 GLN A N 1
ATOM 812 C CA . GLN A 1 108 ? -6.151 -0.106 -6.576 1.00 83.06 108 GLN A CA 1
ATOM 813 C C . GLN A 1 108 ? -6.093 0.154 -8.099 1.00 83.06 108 GLN A C 1
ATOM 815 O O . GLN A 1 108 ? -5.308 -0.466 -8.808 1.00 83.06 108 GLN A O 1
ATOM 820 N N . THR A 1 109 ? -6.909 1.065 -8.635 1.00 85.81 109 THR A N 1
ATOM 821 C CA . THR A 1 109 ? -6.963 1.364 -10.073 1.00 85.81 109 THR A CA 1
ATOM 822 C C . THR A 1 109 ? -5.672 2.002 -10.582 1.00 85.81 109 THR A C 1
ATOM 824 O O . THR A 1 109 ? -5.252 3.045 -10.076 1.00 85.81 109 THR A O 1
ATOM 827 N N . GLY A 1 110 ? -5.083 1.397 -11.618 1.00 86.19 110 GLY A N 1
ATOM 828 C CA . GLY A 1 110 ? -3.922 1.929 -12.339 1.00 86.19 110 GLY A CA 1
ATOM 829 C C . GLY A 1 110 ? -2.554 1.600 -11.757 1.00 86.19 110 GLY A C 1
ATOM 830 O O . GLY A 1 110 ? -1.568 2.073 -12.299 1.00 86.19 110 GLY A O 1
ATOM 831 N N . TRP A 1 111 ? -2.497 0.818 -10.675 1.00 90.31 111 TRP A N 1
ATOM 832 C CA . TRP A 1 111 ? -1.251 0.332 -10.057 1.00 90.31 111 TRP A CA 1
ATOM 833 C C . TRP A 1 111 ? -0.925 -1.122 -10.430 1.00 90.31 111 TRP A C 1
ATOM 835 O O . TRP A 1 111 ? 0.167 -1.630 -10.157 1.00 90.31 111 TRP A O 1
ATOM 845 N N . PHE A 1 112 ? -1.909 -1.804 -11.017 1.00 93.69 112 PHE A N 1
ATOM 846 C CA . PHE A 1 112 ? -1.860 -3.204 -11.403 1.00 93.69 112 PHE A CA 1
ATOM 847 C C . PHE A 1 112 ? -2.400 -3.359 -12.821 1.00 93.69 112 PHE A C 1
ATOM 849 O O . PHE A 1 112 ? -3.282 -2.617 -13.252 1.00 93.69 112 PHE A O 1
ATOM 856 N N . THR A 1 113 ? -1.898 -4.371 -13.518 1.00 92.38 113 THR A N 1
ATOM 857 C CA . THR A 1 113 ? -2.331 -4.761 -14.865 1.00 92.38 113 THR A CA 1
ATOM 858 C C . THR A 1 113 ? -3.740 -5.362 -14.878 1.00 92.38 113 THR A C 1
ATOM 860 O O . THR A 1 113 ? -4.441 -5.287 -15.887 1.00 92.38 113 THR A O 1
ATOM 863 N N . SER A 1 114 ? -4.177 -5.945 -13.757 1.00 91.19 114 SER A N 1
ATOM 864 C CA . SER A 1 114 ? -5.544 -6.420 -13.554 1.00 91.19 114 SER A CA 1
ATOM 865 C C . SER A 1 114 ? -6.456 -5.295 -13.046 1.00 91.19 114 SER A C 1
ATOM 867 O O . SER A 1 114 ? -6.023 -4.375 -12.352 1.00 91.19 114 SER A O 1
ATOM 869 N N . ALA A 1 115 ? -7.745 -5.357 -13.397 1.00 88.69 115 ALA A N 1
ATOM 870 C CA . ALA A 1 115 ? -8.707 -4.321 -13.029 1.00 88.69 115 ALA A CA 1
ATOM 871 C C . ALA A 1 115 ? -8.861 -4.208 -11.501 1.00 88.69 115 ALA A C 1
ATOM 873 O O . ALA A 1 115 ? -9.238 -5.170 -10.833 1.00 88.69 115 ALA A O 1
ATOM 874 N N . GLY A 1 116 ? -8.582 -3.020 -10.962 1.00 86.31 116 GLY A N 1
ATOM 875 C CA . GLY A 1 116 ? -8.881 -2.656 -9.577 1.00 86.31 116 GLY A CA 1
ATOM 876 C C . GLY A 1 116 ? -10.272 -2.036 -9.428 1.00 86.31 116 GLY A C 1
ATOM 877 O O . GLY A 1 116 ? -10.980 -1.805 -10.409 1.00 86.31 116 GLY A O 1
ATOM 878 N N . VAL A 1 117 ? -10.654 -1.724 -8.189 1.00 84.56 117 VAL A N 1
ATOM 879 C CA . VAL A 1 117 ? -11.904 -1.004 -7.893 1.00 84.56 117 VAL A CA 1
ATOM 880 C C . VAL A 1 117 ? -11.601 0.446 -7.519 1.00 84.56 117 VAL A C 1
ATOM 882 O O . VAL A 1 117 ? -10.868 0.703 -6.560 1.00 84.56 117 VAL A O 1
ATOM 885 N N . ASP A 1 118 ? -12.192 1.385 -8.259 1.00 81.62 118 ASP A N 1
ATOM 886 C CA . ASP A 1 118 ? -12.117 2.820 -7.965 1.00 81.62 118 ASP A CA 1
ATOM 887 C C . ASP A 1 118 ? -12.818 3.116 -6.634 1.00 81.62 118 ASP A C 1
ATOM 889 O O . ASP A 1 118 ? -13.965 2.707 -6.416 1.00 81.62 118 ASP A O 1
ATOM 893 N N . HIS A 1 119 ? -12.099 3.760 -5.713 1.00 76.00 119 HIS A N 1
ATOM 894 C CA . HIS A 1 119 ? -12.558 4.047 -4.348 1.00 76.00 119 HIS A CA 1
ATOM 895 C C . HIS A 1 119 ? -13.094 2.839 -3.549 1.00 76.00 119 HIS A C 1
ATOM 897 O O . HIS A 1 119 ? -13.767 3.011 -2.530 1.00 76.00 119 HIS A O 1
ATOM 903 N N . GLY A 1 120 ? -12.792 1.609 -3.971 1.00 78.19 120 GLY A N 1
ATOM 904 C CA . GLY A 1 120 ? -13.285 0.389 -3.339 1.00 78.19 120 GLY A CA 1
ATOM 905 C C . GLY A 1 120 ? -12.183 -0.619 -3.062 1.00 78.19 120 GLY A C 1
ATOM 906 O O . GLY A 1 120 ? -11.057 -0.496 -3.549 1.00 78.19 120 GLY A O 1
ATOM 907 N N . TYR A 1 121 ? -12.519 -1.613 -2.242 1.00 84.19 121 TYR A N 1
ATOM 908 C CA . TYR A 1 121 ? -11.605 -2.688 -1.887 1.00 84.19 121 TYR A CA 1
ATOM 909 C C . TYR A 1 121 ? -11.426 -3.663 -3.053 1.00 84.19 121 TYR A C 1
ATOM 911 O O . TYR A 1 121 ? -12.398 -4.096 -3.668 1.00 84.19 121 TYR A O 1
ATOM 919 N N . SER A 1 122 ? -10.180 -4.036 -3.322 1.00 87.75 122 SER A N 1
ATOM 920 C CA . SER A 1 122 ? -9.822 -5.089 -4.274 1.00 87.75 122 SER A CA 1
ATOM 921 C C . SER A 1 122 ? -8.527 -5.776 -3.851 1.00 87.75 122 SER A C 1
ATOM 923 O O . SER A 1 122 ? -7.754 -5.252 -3.042 1.00 87.75 122 SER A O 1
ATOM 925 N N . THR A 1 123 ? -8.313 -6.976 -4.387 1.00 92.50 123 THR A N 1
ATOM 926 C CA . THR A 1 123 ? -7.094 -7.760 -4.185 1.00 92.50 123 THR A CA 1
ATOM 927 C C . THR A 1 123 ? -6.420 -8.038 -5.511 1.00 92.50 123 THR A C 1
ATOM 929 O O . THR A 1 123 ? -7.102 -8.356 -6.482 1.00 92.50 123 THR A O 1
ATOM 932 N N . HIS A 1 124 ? -5.094 -8.017 -5.514 1.00 94.06 124 HIS A N 1
ATOM 933 C CA . HIS A 1 124 ? -4.273 -8.282 -6.690 1.00 94.06 124 HIS A CA 1
ATOM 934 C C . HIS A 1 124 ? -3.188 -9.299 -6.357 1.00 94.06 124 HIS A C 1
ATOM 936 O O . HIS A 1 124 ? -2.734 -9.388 -5.210 1.00 94.06 124 HIS A O 1
ATOM 942 N N . GLN A 1 125 ? -2.754 -10.067 -7.354 1.00 95.00 125 GLN A N 1
ATOM 943 C CA . GLN A 1 125 ? -1.537 -10.856 -7.201 1.00 95.00 125 GLN A CA 1
ATOM 944 C C . GLN A 1 125 ? -0.320 -9.935 -7.327 1.00 95.00 125 GLN A C 1
ATOM 946 O O . GLN A 1 125 ? -0.350 -8.934 -8.037 1.00 95.00 125 GLN A O 1
ATOM 951 N N . THR A 1 126 ? 0.795 -10.278 -6.689 1.00 94.19 126 THR A N 1
ATOM 952 C CA . THR A 1 126 ? 2.044 -9.507 -6.830 1.00 94.19 126 THR A CA 1
ATOM 953 C C . THR A 1 126 ? 2.652 -9.618 -8.228 1.00 94.19 126 THR A C 1
ATOM 955 O O . THR A 1 126 ? 3.502 -8.807 -8.594 1.00 94.19 126 THR A O 1
ATOM 958 N N . ALA A 1 127 ? 2.209 -10.599 -9.020 1.00 94.31 127 ALA A N 1
ATOM 959 C CA . ALA A 1 127 ? 2.486 -10.687 -10.451 1.00 94.31 127 ALA A CA 1
ATOM 960 C C . ALA A 1 127 ? 1.797 -9.576 -11.260 1.00 94.31 127 ALA A C 1
ATOM 962 O O . ALA A 1 127 ? 2.280 -9.236 -12.335 1.00 94.31 127 ALA A O 1
ATOM 963 N N . ASP A 1 128 ? 0.710 -8.999 -10.738 1.00 94.50 128 ASP A N 1
ATOM 964 C CA . ASP A 1 128 ? -0.079 -7.997 -11.453 1.00 94.50 128 ASP A CA 1
ATOM 965 C C . ASP A 1 128 ? 0.488 -6.585 -11.293 1.00 94.50 128 ASP A C 1
ATOM 967 O O . ASP A 1 128 ? -0.005 -5.682 -11.958 1.00 94.50 128 ASP A O 1
ATOM 971 N N . ILE A 1 129 ? 1.488 -6.372 -10.427 1.00 94.38 129 ILE A N 1
ATOM 972 C CA . ILE A 1 129 ? 2.143 -5.066 -10.258 1.00 94.38 129 ILE A CA 1
ATOM 973 C C . ILE A 1 129 ? 2.656 -4.599 -11.624 1.00 94.38 129 ILE A C 1
ATOM 975 O O . ILE A 1 129 ? 3.431 -5.308 -12.272 1.00 94.38 129 ILE A O 1
ATOM 979 N N . ASP A 1 130 ? 2.243 -3.407 -12.050 1.00 94.00 130 ASP A N 1
ATOM 980 C CA . ASP A 1 130 ? 2.570 -2.907 -13.384 1.00 94.00 130 ASP A CA 1
ATOM 981 C C . ASP A 1 130 ? 3.985 -2.313 -13.429 1.00 94.00 130 ASP A C 1
ATOM 983 O O . ASP A 1 130 ? 4.197 -1.116 -13.259 1.00 94.00 130 ASP A O 1
ATOM 987 N N . TRP A 1 131 ? 4.997 -3.169 -13.578 1.00 94.00 131 TRP A N 1
ATOM 988 C CA . TRP A 1 131 ? 6.400 -2.754 -13.607 1.00 94.00 131 TRP A CA 1
ATOM 989 C C . TRP A 1 131 ? 6.801 -2.125 -14.948 1.00 94.00 131 TRP A C 1
ATOM 991 O O . TRP A 1 131 ? 6.934 -2.820 -15.960 1.00 94.00 131 TRP A O 1
ATOM 1001 N N . THR A 1 132 ? 7.175 -0.849 -14.923 1.00 92.69 132 THR A N 1
ATOM 1002 C CA . THR A 1 132 ? 7.706 -0.108 -16.082 1.00 92.69 132 THR A CA 1
ATOM 1003 C C . THR A 1 132 ? 9.235 -0.102 -16.143 1.00 92.69 132 THR A C 1
ATOM 1005 O O . THR A 1 132 ? 9.816 0.152 -17.197 1.00 92.69 132 THR A O 1
ATOM 1008 N N . GLY A 1 133 ? 9.915 -0.439 -15.041 1.00 91.50 133 GLY A N 1
ATOM 1009 C CA . GLY A 1 133 ? 11.375 -0.518 -14.978 1.00 91.50 133 GLY A CA 1
ATOM 1010 C C . GLY A 1 133 ? 11.891 -1.341 -13.792 1.00 91.50 133 GLY A C 1
ATOM 1011 O O . GLY A 1 133 ? 11.096 -1.876 -13.020 1.00 91.50 133 GLY A O 1
ATOM 1012 N N . PRO A 1 134 ? 13.223 -1.452 -13.608 1.00 91.00 134 PRO A N 1
ATOM 1013 C CA . PRO A 1 134 ? 13.813 -2.247 -12.527 1.00 91.00 1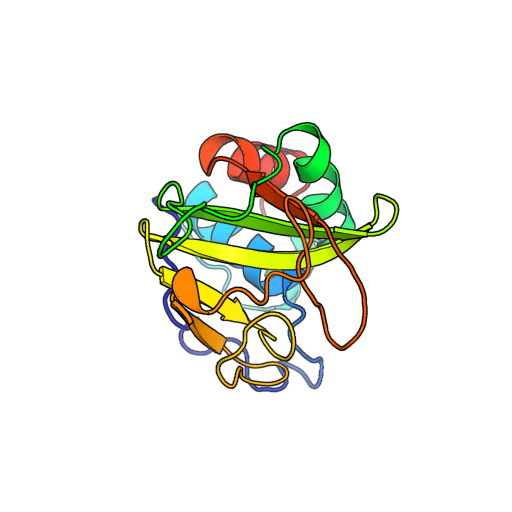34 PRO A CA 1
ATOM 1014 C C . PRO A 1 134 ? 13.377 -1.814 -11.125 1.00 91.00 134 PRO A C 1
ATOM 1016 O O . PRO A 1 134 ? 13.219 -2.655 -10.252 1.00 91.00 134 PRO A O 1
ATOM 1019 N N . HIS A 1 135 ? 13.148 -0.520 -10.911 1.00 92.56 135 HIS A N 1
ATOM 1020 C CA . HIS A 1 135 ? 12.688 0.037 -9.633 1.00 92.56 135 HIS A CA 1
ATOM 1021 C C . HIS A 1 135 ? 11.438 0.903 -9.805 1.00 92.56 135 HIS A C 1
ATOM 1023 O O . HIS A 1 135 ? 11.169 1.751 -8.960 1.00 92.56 135 HIS A O 1
ATOM 1029 N N . SER A 1 136 ? 10.706 0.728 -10.911 1.00 93.69 136 SER A N 1
ATOM 1030 C CA . SER A 1 136 ? 9.580 1.594 -11.250 1.00 93.69 136 SER A CA 1
ATOM 1031 C C . SER A 1 136 ? 8.329 0.815 -11.630 1.00 93.69 136 SER A C 1
ATOM 1033 O O . SER A 1 136 ? 8.408 -0.202 -12.322 1.00 93.69 136 SER A O 1
ATOM 1035 N N . VAL A 1 137 ? 7.193 1.323 -11.162 1.00 94.81 137 VAL A N 1
ATOM 1036 C CA . VAL A 1 137 ? 5.837 0.835 -11.409 1.00 94.81 137 VAL A CA 1
ATOM 1037 C C . VAL A 1 137 ? 4.979 1.963 -11.988 1.00 94.81 137 VAL A C 1
ATOM 1039 O O . VAL A 1 137 ? 5.240 3.133 -11.694 1.00 94.81 137 VAL A O 1
ATOM 1042 N N . ASP A 1 138 ? 3.994 1.630 -12.821 1.00 91.38 138 ASP A N 1
ATOM 1043 C CA . ASP A 1 138 ? 3.008 2.593 -13.316 1.00 91.38 138 ASP A CA 1
ATOM 1044 C C . ASP A 1 138 ? 1.903 2.841 -12.285 1.00 91.38 138 ASP A C 1
ATOM 1046 O O . ASP A 1 138 ? 1.496 1.948 -11.541 1.00 91.38 138 ASP A O 1
ATOM 1050 N N . GLY A 1 139 ? 1.441 4.087 -12.246 1.00 83.69 139 GLY A N 1
ATOM 1051 C CA . GLY A 1 139 ? 0.325 4.551 -11.438 1.00 83.69 139 GLY A CA 1
ATOM 1052 C C . GLY A 1 139 ? -0.563 5.486 -12.240 1.00 83.69 139 GLY A C 1
ATOM 1053 O O . GLY A 1 139 ? -0.494 6.694 -12.032 1.00 83.69 139 GLY A O 1
ATOM 1054 N N . ASN A 1 140 ? -1.377 4.957 -13.158 1.00 75.44 140 ASN A N 1
ATOM 1055 C CA . ASN A 1 140 ? -2.186 5.744 -14.103 1.00 75.44 140 ASN A CA 1
ATOM 1056 C C . ASN A 1 140 ? -1.347 6.692 -14.989 1.00 75.44 140 ASN A C 1
ATOM 1058 O O . ASN A 1 140 ? -1.663 7.878 -15.117 1.00 75.44 140 ASN A O 1
ATOM 1062 N N . GLY A 1 141 ? -0.270 6.191 -15.603 1.00 79.44 141 GLY A N 1
ATOM 1063 C CA . GLY A 1 141 ? 0.599 6.978 -16.489 1.00 79.44 141 GLY A CA 1
ATOM 1064 C C . GLY A 1 141 ? 1.682 7.791 -15.771 1.00 79.44 141 GLY A C 1
ATOM 1065 O O . GLY A 1 141 ? 2.307 8.670 -16.374 1.00 79.44 141 GLY A O 1
ATOM 1066 N N . TYR A 1 142 ? 1.918 7.515 -14.488 1.00 81.50 142 TYR A N 1
ATOM 1067 C CA . TYR A 1 142 ? 3.020 8.081 -13.717 1.00 81.50 142 TYR A CA 1
ATOM 1068 C C . TYR A 1 142 ? 3.984 6.985 -13.271 1.00 81.50 142 TYR A C 1
ATOM 1070 O O . TYR A 1 142 ? 3.586 6.031 -12.611 1.00 81.50 142 TYR A O 1
ATOM 1078 N N . ALA A 1 143 ? 5.276 7.188 -13.531 1.00 91.56 143 ALA A N 1
ATOM 1079 C CA . ALA A 1 143 ? 6.326 6.360 -12.956 1.00 91.56 143 ALA A CA 1
ATOM 1080 C C . ALA A 1 143 ? 6.472 6.650 -11.452 1.00 91.56 143 ALA A C 1
ATOM 1082 O O . ALA A 1 143 ? 6.758 7.786 -11.053 1.00 91.56 143 ALA A O 1
ATOM 1083 N N . ALA A 1 144 ? 6.293 5.617 -10.634 1.00 95.00 144 ALA A N 1
ATOM 1084 C CA . ALA A 1 144 ? 6.521 5.624 -9.194 1.00 95.00 144 ALA A CA 1
ATOM 1085 C C . ALA A 1 144 ? 7.533 4.537 -8.809 1.00 95.00 144 ALA A C 1
ATOM 1087 O O . ALA A 1 144 ? 7.769 3.595 -9.562 1.00 95.00 144 ALA A O 1
ATOM 1088 N N . GLU A 1 145 ? 8.132 4.663 -7.634 1.00 96.19 145 GLU A N 1
ATOM 1089 C CA . GLU A 1 145 ? 8.897 3.617 -6.962 1.00 96.19 145 GLU A CA 1
ATOM 1090 C C . GLU A 1 145 ? 7.989 2.869 -5.983 1.00 96.19 145 GLU A C 1
ATOM 1092 O O . GLU A 1 145 ? 7.059 3.446 -5.421 1.00 96.19 145 GLU A O 1
ATOM 1097 N N . LEU A 1 146 ? 8.263 1.588 -5.738 1.00 96.62 146 LEU A N 1
ATOM 1098 C CA . LEU A 1 146 ? 7.496 0.781 -4.791 1.00 96.62 146 LEU A CA 1
ATOM 1099 C C . LEU A 1 146 ? 8.343 0.462 -3.562 1.00 96.62 146 LEU A C 1
ATOM 1101 O O . LEU A 1 146 ? 9.423 -0.114 -3.677 1.00 96.62 146 LEU A O 1
ATOM 1105 N N . TYR A 1 147 ? 7.838 0.803 -2.384 1.00 97.81 147 TYR A N 1
ATOM 1106 C CA . TYR A 1 147 ? 8.473 0.543 -1.099 1.00 97.81 147 TYR A CA 1
ATOM 1107 C C . TYR A 1 147 ? 7.661 -0.456 -0.290 1.00 97.81 147 TYR A C 1
ATOM 1109 O O . TYR A 1 147 ? 6.433 -0.426 -0.300 1.00 97.81 147 TYR A O 1
ATOM 1117 N N . GLN A 1 148 ? 8.361 -1.308 0.451 1.00 97.75 148 GLN A N 1
ATOM 1118 C CA . GLN A 1 148 ? 7.776 -2.253 1.387 1.00 97.75 148 GLN A CA 1
ATOM 1119 C C . GLN A 1 148 ? 8.265 -1.964 2.808 1.00 97.75 148 GLN A C 1
ATOM 1121 O O . GLN A 1 148 ? 9.457 -2.071 3.107 1.00 97.75 148 GLN A O 1
ATOM 1126 N N . VAL A 1 149 ? 7.334 -1.657 3.703 1.00 97.62 149 VAL A N 1
ATOM 1127 C CA . VAL A 1 149 ? 7.583 -1.333 5.109 1.00 97.62 149 VAL A CA 1
ATOM 1128 C C . VAL A 1 149 ? 7.110 -2.493 5.974 1.00 97.62 149 VAL A C 1
ATOM 1130 O O . VAL A 1 149 ? 5.984 -2.966 5.831 1.00 97.62 149 VAL A O 1
ATOM 1133 N N . ASP A 1 150 ? 7.975 -2.972 6.863 1.00 95.44 150 ASP A N 1
ATOM 1134 C CA . ASP A 1 150 ? 7.633 -4.054 7.787 1.00 95.44 150 ASP A CA 1
ATOM 1135 C C . ASP A 1 150 ? 6.436 -3.698 8.688 1.00 95.44 150 ASP A C 1
ATOM 1137 O O . ASP A 1 150 ? 6.283 -2.543 9.091 1.00 95.44 150 ASP A O 1
ATOM 1141 N N . GLU A 1 151 ? 5.603 -4.689 9.027 1.00 93.44 151 GLU A N 1
ATOM 1142 C CA . GLU A 1 151 ? 4.417 -4.505 9.876 1.00 93.44 151 GLU A CA 1
ATOM 1143 C C . GLU A 1 151 ? 4.763 -3.802 11.194 1.00 93.44 151 GLU A C 1
ATOM 1145 O O . GLU A 1 151 ? 4.071 -2.865 11.596 1.00 93.44 151 GLU A O 1
ATOM 1150 N N . MET A 1 152 ? 5.842 -4.218 11.863 1.00 90.81 152 MET A N 1
ATOM 1151 C CA . MET A 1 152 ? 6.202 -3.670 13.172 1.00 90.81 152 MET A CA 1
ATOM 1152 C C . MET A 1 152 ? 6.606 -2.200 13.072 1.00 90.81 152 MET A C 1
ATOM 1154 O O . MET A 1 152 ? 6.261 -1.397 13.940 1.00 90.81 152 MET A O 1
ATOM 1158 N N . VAL A 1 153 ? 7.292 -1.836 11.989 1.00 92.94 153 VAL A N 1
ATOM 1159 C CA . VAL A 1 153 ? 7.692 -0.455 11.702 1.00 92.94 153 VAL A CA 1
ATOM 1160 C C . VAL A 1 153 ? 6.472 0.396 11.357 1.00 92.94 153 VAL A C 1
ATOM 1162 O O . VAL A 1 153 ? 6.303 1.480 11.913 1.00 92.94 153 VAL A O 1
ATOM 1165 N N . ALA A 1 154 ? 5.588 -0.103 10.492 1.00 93.06 154 ALA A N 1
ATOM 1166 C CA . ALA A 1 154 ? 4.377 0.609 10.102 1.00 93.06 154 ALA A CA 1
ATOM 1167 C C . ALA A 1 154 ? 3.451 0.851 11.307 1.00 93.06 154 ALA A C 1
ATOM 1169 O O . ALA A 1 154 ? 2.919 1.947 11.482 1.00 93.06 154 ALA A O 1
ATOM 1170 N N . ARG A 1 155 ? 3.309 -0.143 12.191 1.00 91.12 155 ARG A N 1
ATOM 1171 C CA . ARG A 1 155 ? 2.549 -0.009 13.440 1.00 91.12 155 ARG A CA 1
ATOM 1172 C C . ARG A 1 155 ? 3.187 0.986 14.405 1.00 91.12 155 ARG A C 1
ATOM 1174 O O . ARG A 1 155 ? 2.470 1.773 15.016 1.00 91.12 155 ARG A O 1
ATOM 1181 N N . ALA A 1 156 ? 4.515 1.008 14.513 1.00 88.94 156 ALA A N 1
ATOM 1182 C CA . ALA A 1 156 ? 5.215 2.004 15.322 1.00 88.94 156 ALA A CA 1
ATOM 1183 C C . ALA A 1 156 ? 5.002 3.432 14.788 1.00 88.94 156 ALA A C 1
ATOM 1185 O O . ALA A 1 156 ? 4.713 4.332 15.575 1.00 88.94 156 ALA A O 1
ATOM 1186 N N . ALA A 1 157 ? 5.062 3.635 13.467 1.00 87.38 157 ALA A N 1
ATOM 1187 C CA . ALA A 1 157 ? 4.771 4.924 12.836 1.00 87.38 157 ALA A CA 1
ATOM 1188 C C . ALA A 1 157 ? 3.314 5.361 13.069 1.00 87.38 157 ALA A C 1
ATOM 1190 O O . ALA A 1 157 ? 3.057 6.517 13.417 1.00 87.38 157 ALA A O 1
ATOM 1191 N N . ALA A 1 158 ? 2.366 4.423 12.963 1.00 84.81 158 ALA A N 1
ATOM 1192 C CA . ALA A 1 158 ? 0.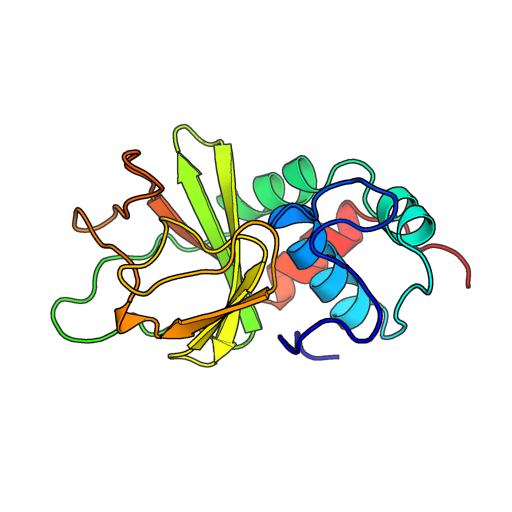964 4.668 13.281 1.00 84.81 158 ALA A CA 1
ATOM 1193 C C . ALA A 1 158 ? 0.755 4.997 14.767 1.00 84.81 158 ALA A C 1
ATOM 1195 O O . ALA A 1 158 ? -0.012 5.896 15.081 1.00 84.81 158 ALA A O 1
ATOM 1196 N N . ARG A 1 159 ? 1.465 4.342 15.691 1.00 86.62 159 ARG A N 1
ATOM 1197 C CA . ARG A 1 159 ? 1.409 4.659 17.128 1.00 86.62 159 ARG A CA 1
ATOM 1198 C C . ARG A 1 159 ? 1.991 6.039 17.443 1.00 86.62 159 ARG A C 1
ATOM 1200 O O . ARG A 1 159 ? 1.456 6.737 18.291 1.00 86.62 159 ARG A O 1
ATOM 1207 N N . ALA A 1 160 ? 3.094 6.412 16.796 1.00 82.88 160 ALA A N 1
ATOM 1208 C CA . ALA A 1 160 ? 3.758 7.696 17.023 1.00 82.88 160 ALA A CA 1
ATOM 1209 C C . ALA A 1 160 ? 2.955 8.883 16.469 1.00 82.88 160 ALA A C 1
ATOM 1211 O O . ALA A 1 160 ? 3.004 9.977 17.025 1.00 82.88 160 ALA A O 1
ATOM 1212 N N . SER A 1 161 ? 2.227 8.655 15.375 1.00 75.25 161 SER A N 1
ATOM 1213 C CA . SER A 1 161 ? 1.473 9.691 14.660 1.00 75.25 161 SER A CA 1
ATOM 1214 C C . SER A 1 161 ? -0.018 9.689 14.989 1.00 75.25 161 SER A C 1
ATOM 1216 O O . SER A 1 161 ? -0.710 10.667 14.715 1.00 75.25 161 SER A O 1
ATOM 1218 N N . GLY A 1 162 ? -0.518 8.575 15.518 1.00 62.41 162 GLY A N 1
ATOM 1219 C CA . GLY A 1 162 ? -1.916 8.364 15.836 1.00 62.41 162 GLY A CA 1
ATOM 1220 C C . GLY A 1 162 ? -2.222 8.656 17.297 1.00 62.41 162 GLY A C 1
ATOM 1221 O O . GLY A 1 162 ? -1.410 8.403 18.187 1.00 62.41 162 GLY A O 1
ATOM 1222 N N . GLN A 1 163 ? -3.419 9.165 17.562 1.00 65.12 163 GLN A N 1
ATOM 1223 C CA . GLN A 1 163 ? -3.912 9.313 18.927 1.00 65.12 163 GLN A CA 1
ATOM 1224 C C . GLN A 1 163 ? -4.697 8.068 19.327 1.00 65.12 163 GLN A C 1
ATOM 1226 O O . GLN A 1 163 ? -5.546 7.577 18.581 1.00 65.12 163 GLN A O 1
ATOM 1231 N N . ARG A 1 164 ? -4.436 7.550 20.532 1.00 61.78 164 ARG A N 1
ATOM 1232 C CA . ARG A 1 164 ? -5.315 6.539 21.119 1.00 61.78 164 ARG A CA 1
ATOM 1233 C C . ARG A 1 164 ? -6.622 7.230 21.489 1.00 61.78 164 ARG A C 1
ATOM 1235 O O . ARG A 1 164 ? -6.648 8.015 22.433 1.00 61.78 164 ARG A O 1
ATOM 1242 N N . VAL A 1 165 ? -7.689 6.921 20.764 1.00 58.12 165 VAL A N 1
ATOM 1243 C CA . VAL A 1 165 ? -9.026 7.412 21.096 1.00 58.12 165 VAL A CA 1
ATOM 1244 C C . VAL A 1 165 ? -9.527 6.608 22.302 1.00 58.12 165 VAL A C 1
ATOM 1246 O O . VAL A 1 165 ? -9.528 5.374 22.233 1.00 58.12 165 VAL A O 1
ATOM 1249 N N . PRO A 1 166 ? -9.890 7.252 23.428 1.00 52.69 166 PRO A N 1
ATOM 1250 C CA . PRO A 1 166 ? -10.512 6.559 24.548 1.00 52.69 166 PRO A CA 1
ATOM 1251 C C . PRO A 1 166 ? -11.807 5.900 24.068 1.00 52.69 166 PRO A C 1
ATOM 1253 O O . PRO A 1 166 ? -12.674 6.572 23.513 1.00 52.69 166 PRO A O 1
ATOM 1256 N N . THR A 1 167 ? -11.893 4.584 24.236 1.00 53.03 167 THR A N 1
ATOM 1257 C CA . THR A 1 167 ? -13.113 3.798 24.013 1.00 53.03 167 THR A CA 1
ATOM 1258 C C . THR A 1 167 ? -14.048 3.915 25.198 1.00 53.03 167 THR A C 1
ATOM 1260 O O . THR A 1 167 ? -13.520 3.791 26.329 1.00 53.03 167 THR A O 1
#